Protein AF-H9FGT0-F1 (afdb_monomer)

Structure (mmCIF, N/CA/C/O backbone):
data_AF-H9FGT0-F1
#
_entry.id   AF-H9FGT0-F1
#
loop_
_atom_site.group_PDB
_atom_site.id
_atom_site.type_symbol
_atom_site.label_atom_id
_atom_site.label_alt_id
_atom_site.label_comp_id
_atom_site.label_asym_id
_atom_site.label_entity_id
_atom_site.label_seq_id
_atom_site.pdbx_PDB_ins_code
_atom_site.Cartn_x
_atom_site.Cartn_y
_atom_site.Cartn_z
_atom_site.occupancy
_atom_site.B_iso_or_equiv
_atom_site.auth_seq_id
_atom_site.auth_comp_id
_atom_site.auth_asym_id
_atom_site.auth_atom_id
_atom_site.pdbx_PDB_model_num
ATOM 1 N N . GLU A 1 1 ? 12.319 8.457 -38.940 1.00 56.47 1 GLU A N 1
ATOM 2 C CA . GLU A 1 1 ? 12.256 7.000 -38.686 1.00 56.47 1 GLU A CA 1
ATOM 3 C C . GLU A 1 1 ? 12.687 6.177 -39.910 1.00 56.47 1 GLU A C 1
ATOM 5 O O . GLU A 1 1 ? 13.781 5.631 -39.878 1.00 56.47 1 GLU A O 1
ATOM 10 N N . LEU A 1 2 ? 11.936 6.167 -41.023 1.00 71.88 2 LEU A N 1
ATOM 11 C CA . LEU A 1 2 ? 12.229 5.338 -42.215 1.00 71.88 2 LEU A CA 1
ATOM 12 C C . LEU A 1 2 ? 13.645 5.514 -42.809 1.00 71.88 2 LEU A C 1
ATOM 14 O O . LEU A 1 2 ? 14.280 4.533 -43.183 1.00 71.88 2 LEU A O 1
ATOM 18 N N . GLY A 1 3 ? 14.170 6.744 -42.839 1.00 70.31 3 GLY A N 1
ATOM 19 C CA . GLY A 1 3 ? 15.522 7.020 -43.348 1.00 70.31 3 GLY A CA 1
ATOM 20 C C . GLY A 1 3 ? 16.639 6.325 -42.560 1.00 70.31 3 GLY A C 1
ATOM 21 O O . GLY A 1 3 ? 17.595 5.845 -43.158 1.00 70.31 3 GLY A O 1
ATOM 22 N N . LYS A 1 4 ? 16.484 6.175 -41.235 1.00 75.75 4 LYS A N 1
ATOM 23 C CA . LYS A 1 4 ? 17.471 5.485 -40.385 1.00 75.75 4 LYS A CA 1
ATOM 24 C C . LYS A 1 4 ? 17.482 3.978 -40.644 1.00 75.75 4 LYS A C 1
ATOM 26 O O . LYS A 1 4 ? 18.543 3.364 -40.667 1.00 75.75 4 LYS A O 1
ATOM 31 N N . LEU A 1 5 ? 16.307 3.389 -40.875 1.00 78.75 5 LEU A N 1
ATOM 32 C CA . LEU A 1 5 ? 16.188 1.975 -41.233 1.00 78.75 5 LEU A CA 1
ATOM 33 C C . LEU A 1 5 ? 16.820 1.698 -42.605 1.00 78.75 5 LEU A C 1
ATOM 35 O O . LEU A 1 5 ? 17.552 0.726 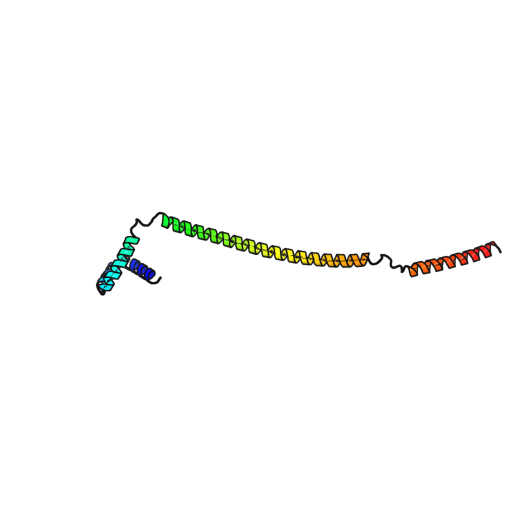-42.755 1.00 78.75 5 LEU A O 1
ATOM 39 N N . LEU A 1 6 ? 16.589 2.577 -43.585 1.00 78.56 6 LEU A N 1
ATOM 40 C CA . LEU A 1 6 ? 17.203 2.471 -44.912 1.00 78.56 6 LEU A CA 1
ATOM 41 C C . LEU A 1 6 ? 18.730 2.611 -44.857 1.00 78.56 6 LEU A C 1
ATOM 43 O O . LEU A 1 6 ? 19.423 1.836 -45.511 1.00 78.56 6 LEU A O 1
ATOM 47 N N . GLN A 1 7 ? 19.256 3.531 -44.042 1.00 78.75 7 GLN A N 1
ATOM 48 C CA . GLN A 1 7 ? 20.698 3.654 -43.802 1.00 78.75 7 GLN A CA 1
ATOM 49 C C . GLN A 1 7 ? 21.285 2.389 -43.163 1.00 78.75 7 GLN A C 1
ATOM 51 O O . GLN A 1 7 ? 22.336 1.929 -43.595 1.00 78.75 7 GLN A O 1
ATOM 56 N N . LEU A 1 8 ? 20.599 1.774 -42.195 1.00 80.94 8 LEU A N 1
ATOM 57 C CA . LEU A 1 8 ? 21.064 0.528 -41.578 1.00 80.94 8 LEU A CA 1
ATOM 58 C C . LEU A 1 8 ? 21.096 -0.630 -42.586 1.00 80.94 8 LEU A C 1
ATOM 60 O O . LEU A 1 8 ? 22.089 -1.347 -42.678 1.00 80.94 8 LEU A O 1
ATOM 64 N N . VAL A 1 9 ? 20.035 -0.786 -43.382 1.00 84.19 9 VAL A N 1
ATOM 65 C CA . VAL A 1 9 ? 19.966 -1.813 -44.434 1.00 84.19 9 VAL A CA 1
ATOM 66 C C . VAL A 1 9 ? 21.059 -1.596 -45.484 1.00 84.19 9 VAL A C 1
ATOM 68 O O . VAL A 1 9 ? 21.709 -2.559 -45.896 1.00 84.19 9 VAL A O 1
ATOM 71 N N . LEU A 1 10 ? 21.310 -0.343 -45.875 1.00 85.19 10 LEU A N 1
ATOM 72 C CA . LEU A 1 10 ? 22.409 0.024 -46.767 1.00 85.19 10 LEU A CA 1
ATOM 73 C C . LEU A 1 10 ? 23.770 -0.322 -46.144 1.00 85.19 10 LEU A C 1
ATOM 75 O O . LEU A 1 10 ? 24.584 -0.960 -46.806 1.00 85.19 10 LEU A O 1
ATOM 79 N N . GLY A 1 11 ? 23.982 0.009 -44.866 1.00 84.38 11 GLY A N 1
ATOM 80 C CA . GLY A 1 11 ? 25.178 -0.333 -44.090 1.00 84.38 11 GLY A CA 1
ATOM 81 C C . GLY A 1 11 ? 25.445 -1.842 -44.027 1.00 84.38 11 GLY A C 1
ATOM 82 O O . GLY A 1 11 ? 26.575 -2.292 -44.230 1.00 84.38 11 GLY A O 1
ATOM 83 N N . CYS A 1 12 ? 24.400 -2.651 -43.843 1.00 84.50 12 CYS A N 1
ATOM 84 C CA . CYS A 1 12 ? 24.501 -4.108 -43.899 1.00 84.50 12 CYS A CA 1
ATOM 85 C C . CYS A 1 12 ? 24.833 -4.614 -45.314 1.00 84.50 12 CYS A C 1
ATOM 87 O O . CYS A 1 12 ? 25.663 -5.511 -45.464 1.00 84.50 12 CYS A O 1
ATOM 89 N N . ALA A 1 13 ? 24.227 -4.036 -46.357 1.00 84.56 13 ALA A N 1
ATOM 90 C CA . ALA A 1 13 ? 24.444 -4.439 -47.749 1.00 84.56 13 ALA A CA 1
ATOM 91 C C . ALA A 1 13 ? 25.866 -4.135 -48.257 1.00 84.56 13 ALA A C 1
ATOM 93 O O . ALA A 1 13 ? 26.399 -4.881 -49.079 1.00 84.56 13 ALA A O 1
ATOM 94 N N . ILE A 1 14 ? 26.503 -3.071 -47.757 1.00 83.94 14 ILE A N 1
ATOM 95 C CA . ILE A 1 14 ? 27.8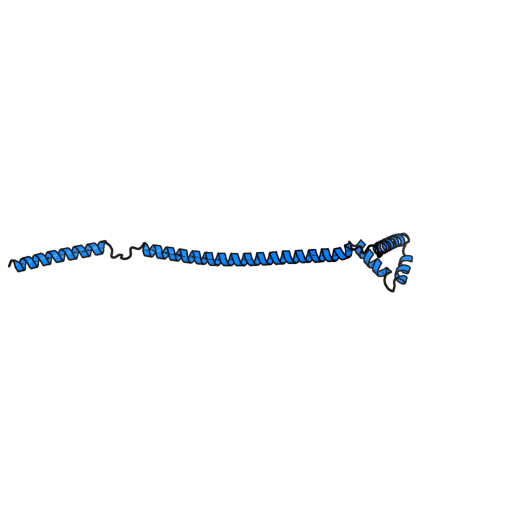94 -2.720 -48.096 1.00 83.94 14 ILE A CA 1
ATOM 96 C C . ILE A 1 14 ? 28.938 -3.440 -47.226 1.00 83.94 14 ILE A C 1
ATOM 98 O O . ILE A 1 14 ? 30.112 -3.481 -47.592 1.00 83.94 14 ILE A O 1
ATOM 102 N N . SER A 1 15 ? 28.530 -4.006 -46.085 1.00 81.19 15 SER A N 1
ATOM 103 C CA . SER A 1 15 ? 29.428 -4.680 -45.130 1.00 81.19 15 SER A CA 1
ATOM 104 C C . SER A 1 15 ? 29.391 -6.209 -45.227 1.00 81.19 15 SER A C 1
ATOM 106 O O . SER A 1 15 ? 30.185 -6.885 -44.579 1.00 81.19 15 SER A O 1
ATOM 108 N N . CYS A 1 16 ? 28.493 -6.774 -46.037 1.00 81.94 16 CYS A N 1
ATOM 109 C CA . CYS A 1 16 ? 28.349 -8.219 -46.203 1.00 81.94 16 CYS A CA 1
ATOM 110 C C . CYS A 1 16 ? 29.374 -8.822 -47.187 1.00 81.94 16 CYS A C 1
ATOM 112 O O . CYS A 1 16 ? 30.060 -8.119 -47.931 1.00 81.94 16 CYS A O 1
ATOM 114 N N . GLU A 1 17 ? 29.456 -10.155 -47.245 1.00 85.81 17 GLU A N 1
ATOM 115 C CA . GLU A 1 17 ? 30.373 -10.884 -48.144 1.00 85.81 17 GLU A CA 1
ATOM 116 C C . GLU A 1 17 ? 30.149 -10.557 -49.632 1.00 85.81 17 GLU A C 1
ATOM 118 O O . GLU A 1 17 ? 31.088 -10.562 -50.427 1.00 85.81 17 GLU A O 1
ATOM 123 N N . LYS A 1 18 ? 28.914 -10.193 -50.004 1.00 86.06 18 LYS A N 1
ATOM 124 C CA . LYS A 1 18 ? 28.523 -9.799 -51.367 1.00 86.06 18 LYS A CA 1
ATOM 125 C C . LYS A 1 18 ? 28.626 -8.294 -51.629 1.00 86.06 18 LYS A C 1
ATOM 127 O O . LYS A 1 18 ? 28.089 -7.810 -52.624 1.00 86.06 18 LYS A O 1
ATOM 132 N N . LYS A 1 19 ? 29.327 -7.533 -50.781 1.00 85.50 19 LYS A N 1
ATOM 133 C CA . LYS A 1 19 ? 29.443 -6.069 -50.905 1.00 85.50 19 LYS A CA 1
ATOM 134 C C . LYS A 1 19 ? 29.843 -5.581 -52.297 1.00 85.50 19 LYS A C 1
ATOM 136 O O . LYS A 1 19 ? 29.318 -4.577 -52.756 1.00 85.50 19 LYS A O 1
ATOM 141 N N . GLN A 1 20 ? 30.718 -6.307 -52.998 1.00 84.81 20 GLN A N 1
ATOM 142 C CA . GLN A 1 20 ? 31.159 -5.941 -54.350 1.00 84.81 20 GLN A CA 1
ATOM 143 C C . GLN A 1 20 ? 30.006 -5.969 -55.365 1.00 84.81 20 GLN A C 1
ATOM 145 O O . GLN A 1 20 ? 29.879 -5.063 -56.180 1.00 84.81 20 GLN A O 1
ATOM 150 N N . GLU A 1 21 ? 29.114 -6.956 -55.266 1.00 89.56 21 GLU A N 1
ATOM 151 C CA . GLU A 1 21 ? 27.931 -7.082 -56.123 1.00 89.56 21 GLU A CA 1
ATOM 152 C C . GLU A 1 21 ? 26.923 -5.954 -55.845 1.00 89.56 21 GLU A C 1
ATOM 154 O O . GLU A 1 21 ? 26.326 -5.394 -56.765 1.00 89.56 21 GLU A O 1
ATOM 159 N N . HIS A 1 22 ? 26.755 -5.580 -54.573 1.00 86.56 22 HIS A N 1
ATOM 160 C CA . HIS A 1 22 ? 25.891 -4.470 -54.171 1.00 86.56 22 HIS A CA 1
ATOM 161 C C . HIS A 1 22 ? 26.455 -3.105 -54.595 1.00 86.56 22 HIS A C 1
ATOM 163 O O . HIS A 1 22 ? 25.711 -2.298 -55.148 1.00 86.56 22 HIS A O 1
ATOM 169 N N . ILE A 1 23 ? 27.760 -2.867 -54.426 1.00 85.75 23 ILE A N 1
ATOM 170 C CA . ILE A 1 23 ? 28.439 -1.644 -54.887 1.00 85.75 23 ILE A CA 1
ATOM 171 C C . ILE A 1 23 ? 28.354 -1.526 -56.411 1.00 85.75 23 ILE A C 1
ATOM 173 O O . ILE A 1 23 ? 28.010 -0.467 -56.931 1.00 85.75 23 ILE A O 1
ATOM 177 N N . GLN A 1 24 ? 28.584 -2.620 -57.139 1.00 86.88 24 GLN A N 1
ATOM 178 C CA . GLN A 1 24 ? 28.491 -2.614 -58.596 1.00 86.88 24 GLN A CA 1
ATOM 179 C C . GLN A 1 24 ? 27.067 -2.309 -59.076 1.00 86.88 24 GLN A C 1
ATOM 181 O O . GLN A 1 24 ? 26.898 -1.544 -60.020 1.00 86.88 24 GLN A O 1
ATOM 186 N N . ARG A 1 25 ? 26.034 -2.832 -58.400 1.00 86.31 25 ARG A N 1
ATOM 187 C CA . ARG A 1 25 ? 24.638 -2.451 -58.670 1.00 86.31 25 ARG A CA 1
ATOM 188 C C . ARG A 1 25 ? 24.385 -0.967 -58.413 1.00 86.31 25 ARG A C 1
ATOM 190 O O . ARG A 1 25 ? 23.724 -0.332 -59.228 1.00 86.31 25 ARG A O 1
ATOM 197 N N . ILE A 1 26 ? 24.930 -0.401 -57.337 1.00 87.25 26 ILE A N 1
ATOM 198 C CA . ILE A 1 26 ? 24.812 1.036 -57.043 1.00 87.25 26 ILE A CA 1
ATOM 199 C C . ILE A 1 26 ? 25.416 1.869 -58.183 1.00 87.25 26 ILE A C 1
ATOM 201 O O . ILE A 1 26 ? 24.787 2.823 -58.625 1.00 87.25 26 ILE A O 1
ATOM 205 N N . MET A 1 27 ? 26.556 1.455 -58.746 1.00 86.00 27 MET A N 1
ATOM 206 C CA . MET A 1 27 ? 27.190 2.132 -59.890 1.00 86.00 27 MET A CA 1
ATOM 207 C C . MET A 1 27 ? 26.385 2.074 -61.202 1.00 86.00 27 MET A C 1
ATOM 209 O O . MET A 1 27 ? 26.716 2.782 -62.150 1.00 86.00 27 MET A O 1
ATOM 213 N N . THR A 1 28 ? 25.343 1.239 -61.282 1.00 90.00 28 THR A N 1
ATOM 214 C CA . THR A 1 28 ? 24.426 1.196 -62.439 1.00 90.00 28 THR A CA 1
ATOM 215 C C . THR A 1 28 ? 23.215 2.120 -62.296 1.00 90.00 28 THR A C 1
ATOM 217 O O . THR A 1 28 ? 22.445 2.260 -63.244 1.00 90.00 28 THR A O 1
ATOM 220 N N . LEU A 1 29 ? 23.029 2.739 -61.123 1.00 89.75 29 LEU A N 1
ATOM 221 C CA . LEU A 1 29 ? 21.942 3.683 -60.862 1.00 89.75 29 LEU A CA 1
ATOM 222 C C . LEU A 1 29 ? 22.241 5.062 -61.462 1.00 89.75 29 LEU A C 1
ATOM 224 O O . LEU A 1 29 ? 23.349 5.335 -61.914 1.00 89.75 29 LEU A O 1
ATOM 228 N N . GLU A 1 30 ? 21.252 5.951 -61.439 1.00 92.94 30 GLU A N 1
ATOM 229 C CA . GLU A 1 30 ? 21.425 7.347 -61.841 1.00 92.94 30 GLU A CA 1
ATOM 230 C C . GLU A 1 30 ? 22.449 8.072 -60.949 1.00 92.94 30 GLU A C 1
ATOM 232 O O . GLU A 1 30 ? 22.514 7.835 -59.742 1.00 92.94 30 GLU A O 1
ATOM 237 N N . GLU A 1 31 ? 23.229 8.983 -61.532 1.00 88.06 31 GLU A N 1
ATOM 238 C CA . GLU A 1 31 ? 24.300 9.723 -60.848 1.00 88.06 31 GLU A CA 1
ATOM 239 C C . GLU A 1 31 ? 23.808 10.479 -59.601 1.00 88.06 31 GLU A C 1
ATOM 241 O O . GLU A 1 31 ? 24.496 10.511 -58.578 1.00 88.06 31 GLU A O 1
ATOM 246 N N . SER A 1 32 ? 22.588 11.020 -59.651 1.00 88.25 32 SER A N 1
ATOM 247 C CA . SER A 1 32 ? 21.924 11.686 -58.525 1.00 88.25 32 SER A CA 1
ATOM 248 C C . SER A 1 32 ? 21.716 10.740 -57.333 1.00 88.25 32 SER A C 1
ATOM 250 O O . SER A 1 32 ? 21.979 11.100 -56.187 1.00 88.25 32 SER A O 1
ATOM 252 N N . VAL A 1 33 ? 21.316 9.495 -57.599 1.00 87.12 33 VAL A N 1
ATOM 253 C CA . VAL A 1 33 ? 21.107 8.453 -56.584 1.00 87.12 33 VAL A CA 1
ATOM 254 C C . VAL A 1 33 ? 22.439 7.933 -56.053 1.00 87.12 33 VAL A C 1
ATOM 256 O O . VAL A 1 33 ? 22.572 7.700 -54.852 1.00 87.12 33 VAL A O 1
ATOM 259 N N . GLN A 1 34 ? 23.443 7.790 -56.921 1.00 86.06 34 GLN A N 1
ATOM 260 C CA . GLN A 1 34 ? 24.788 7.387 -56.512 1.00 86.06 34 GLN A CA 1
ATOM 261 C C . GLN A 1 34 ? 25.394 8.368 -55.506 1.00 86.06 34 GLN A C 1
ATOM 263 O O . GLN A 1 34 ? 25.956 7.923 -54.508 1.00 86.06 34 GLN A O 1
ATOM 268 N N . HIS A 1 35 ? 25.230 9.678 -55.720 1.00 85.94 35 HIS A N 1
ATOM 269 C CA . HIS A 1 35 ? 25.718 10.703 -54.793 1.00 85.94 35 HIS A CA 1
ATOM 270 C C . HIS A 1 35 ? 25.041 10.612 -53.423 1.00 85.94 35 HIS A C 1
ATOM 272 O O . HIS A 1 35 ? 25.736 10.568 -52.412 1.00 85.94 35 HIS A O 1
ATOM 278 N N . VAL A 1 36 ? 23.711 10.481 -53.378 1.00 87.00 36 VAL A N 1
ATOM 279 C CA . VAL A 1 36 ? 22.968 10.339 -52.111 1.00 87.00 36 VAL A CA 1
ATOM 280 C C . VAL A 1 36 ? 23.384 9.072 -51.356 1.00 87.00 36 VAL A C 1
ATOM 282 O O . VAL A 1 36 ? 23.558 9.089 -50.138 1.00 87.00 36 VAL A O 1
ATOM 285 N N . VAL A 1 37 ? 23.577 7.958 -52.067 1.00 86.94 37 VAL A N 1
ATOM 286 C CA . VAL A 1 37 ? 24.051 6.701 -51.470 1.00 86.94 37 VAL A CA 1
ATOM 287 C C . VAL A 1 37 ? 25.494 6.836 -50.986 1.00 86.94 37 VAL A C 1
ATOM 289 O O . VAL A 1 37 ? 25.812 6.369 -49.897 1.00 86.94 37 VAL A O 1
ATOM 292 N N . MET A 1 38 ? 26.364 7.498 -51.747 1.00 86.19 38 MET A N 1
ATOM 293 C CA . MET A 1 38 ? 27.752 7.749 -51.365 1.00 86.19 38 MET A CA 1
ATOM 294 C C . MET A 1 38 ? 27.848 8.629 -50.114 1.00 86.19 38 MET A C 1
ATOM 296 O O . MET A 1 38 ? 28.614 8.297 -49.214 1.00 86.19 38 MET A O 1
ATOM 300 N N . GLU A 1 39 ? 27.047 9.693 -50.021 1.00 84.50 39 GLU A N 1
ATOM 301 C CA . GLU A 1 39 ? 26.945 10.536 -48.825 1.00 84.50 39 GLU A CA 1
ATOM 302 C C . GLU A 1 39 ? 26.452 9.731 -47.619 1.00 84.50 39 GLU A C 1
ATOM 304 O O . GLU A 1 39 ? 27.062 9.796 -46.557 1.00 84.50 39 GLU A O 1
ATOM 309 N N . ALA A 1 40 ? 25.424 8.893 -47.787 1.00 83.25 40 ALA A N 1
ATOM 310 C CA . ALA A 1 40 ? 24.933 8.027 -46.716 1.00 83.25 40 ALA A CA 1
ATOM 311 C C . ALA A 1 40 ? 25.976 6.983 -46.273 1.00 83.25 40 ALA A C 1
ATOM 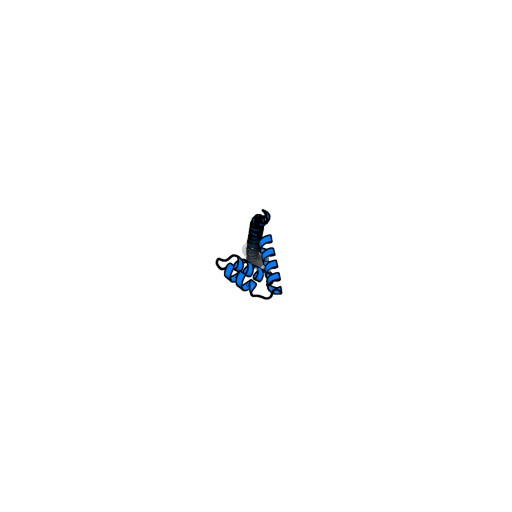313 O O . ALA A 1 40 ? 26.103 6.708 -45.083 1.00 83.25 40 ALA A O 1
ATOM 314 N N . ILE A 1 41 ? 26.753 6.414 -47.202 1.00 83.62 41 ILE A N 1
ATOM 315 C CA . ILE A 1 41 ? 27.853 5.487 -46.890 1.00 83.62 41 ILE A CA 1
ATOM 316 C C . ILE A 1 41 ? 28.984 6.217 -46.160 1.00 83.62 41 ILE A C 1
ATOM 318 O O . ILE A 1 41 ? 29.529 5.682 -45.197 1.00 83.62 41 ILE A O 1
ATOM 322 N N . GLN A 1 42 ? 29.344 7.427 -46.591 1.00 81.50 42 GLN A N 1
ATOM 323 C CA . GLN A 1 42 ? 30.356 8.242 -45.919 1.00 81.50 42 GLN A CA 1
ATOM 324 C C . GLN A 1 42 ? 29.893 8.670 -44.525 1.00 81.50 42 GLN A C 1
ATOM 326 O O . GLN A 1 42 ? 30.679 8.605 -43.584 1.00 81.50 42 GLN A O 1
ATOM 331 N N . GLU A 1 43 ? 28.625 9.043 -44.359 1.00 81.31 43 GLU A N 1
ATOM 332 C CA . GLU A 1 43 ? 28.029 9.348 -43.057 1.00 81.31 43 GLU A CA 1
ATOM 333 C C . GLU A 1 43 ? 28.073 8.120 -42.137 1.00 81.31 43 GLU A C 1
ATOM 335 O O . GLU A 1 43 ? 28.472 8.238 -40.982 1.00 81.31 43 GLU A O 1
ATOM 340 N N . LEU A 1 44 ? 27.759 6.925 -42.652 1.00 75.81 44 LEU A N 1
ATOM 341 C CA . LEU A 1 44 ? 27.883 5.671 -41.901 1.00 75.81 44 LEU A CA 1
ATOM 342 C C . LEU A 1 44 ? 29.337 5.392 -41.504 1.00 75.81 44 LEU A C 1
ATOM 344 O O . LEU A 1 44 ? 29.610 5.192 -40.332 1.00 75.81 44 LEU A O 1
ATOM 348 N N . MET A 1 45 ? 30.287 5.463 -42.438 1.00 71.62 45 MET A N 1
ATOM 349 C CA . MET A 1 45 ? 31.705 5.157 -42.186 1.00 71.62 45 MET A CA 1
ATOM 350 C C . MET A 1 45 ? 32.401 6.186 -41.286 1.00 71.62 45 MET A C 1
ATOM 352 O O . MET A 1 45 ? 33.306 5.837 -40.535 1.00 71.62 45 MET A O 1
ATOM 356 N N . THR A 1 46 ? 31.997 7.456 -41.347 1.00 66.81 46 THR A N 1
ATOM 357 C CA . THR A 1 46 ? 32.520 8.503 -40.452 1.00 66.81 46 THR A CA 1
ATOM 358 C C . THR A 1 46 ? 31.941 8.366 -39.048 1.00 66.81 46 THR A C 1
ATOM 360 O O . THR A 1 46 ? 32.673 8.542 -38.073 1.00 66.81 46 THR A O 1
ATOM 363 N N . LYS A 1 47 ? 30.673 7.959 -38.933 1.00 58.75 47 LYS A N 1
ATOM 364 C CA . LYS A 1 47 ? 30.010 7.627 -37.665 1.00 58.75 47 LYS A CA 1
ATOM 365 C C . LYS A 1 47 ? 30.497 6.297 -37.066 1.00 58.75 47 LYS A C 1
ATOM 367 O O . LYS A 1 47 ? 30.572 6.190 -35.847 1.00 58.75 47 LYS A O 1
ATOM 372 N N . ASP A 1 48 ? 30.922 5.361 -37.916 1.00 49.22 48 ASP A N 1
ATOM 373 C CA . ASP A 1 48 ? 31.570 4.080 -37.593 1.00 49.22 48 ASP A CA 1
ATOM 374 C C . ASP A 1 48 ? 33.111 4.173 -37.571 1.00 49.22 48 ASP A C 1
ATOM 376 O O . ASP A 1 48 ? 33.806 3.153 -37.536 1.00 49.22 48 ASP A O 1
ATOM 380 N N . THR A 1 49 ? 33.692 5.382 -37.549 1.00 39.78 49 THR A N 1
ATOM 381 C CA . THR A 1 49 ? 35.106 5.512 -37.177 1.00 39.78 49 THR A CA 1
ATOM 382 C C . THR A 1 49 ? 35.237 4.952 -35.756 1.00 39.78 49 THR A C 1
ATOM 384 O O . THR A 1 49 ? 34.507 5.410 -34.867 1.00 39.78 49 THR A O 1
ATOM 387 N N . PRO A 1 50 ? 36.177 4.032 -35.465 1.00 45.00 50 PRO A N 1
ATOM 388 C CA . PRO A 1 50 ? 36.404 3.489 -34.122 1.00 45.00 50 PRO A CA 1
ATOM 389 C C . PRO A 1 50 ? 37.067 4.526 -33.187 1.00 45.00 50 PRO A C 1
ATOM 391 O O . PRO A 1 50 ? 37.934 4.204 -32.384 1.00 45.00 50 PRO A O 1
ATOM 394 N N . GLY A 1 51 ? 36.674 5.795 -33.318 1.00 40.69 51 GLY A N 1
ATOM 395 C CA . GLY A 1 51 ? 36.918 6.903 -32.404 1.00 40.69 51 GLY A CA 1
ATOM 396 C C . GLY A 1 51 ? 35.630 7.473 -31.794 1.00 40.69 51 G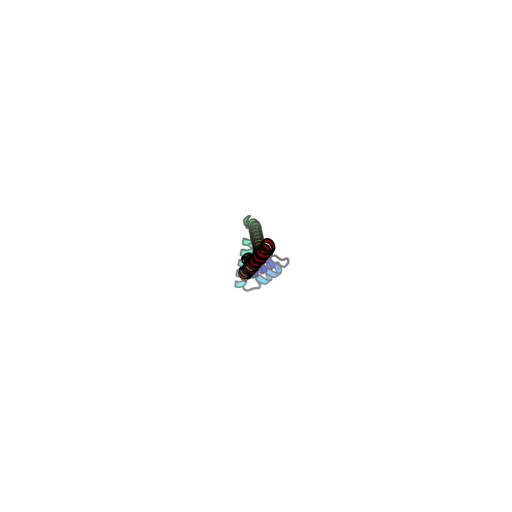LY A C 1
ATOM 397 O O . GLY A 1 51 ? 35.725 8.413 -31.015 1.00 40.69 51 GLY A O 1
ATOM 398 N N . SER A 1 52 ? 34.448 6.917 -32.105 1.00 37.66 52 SER A N 1
ATOM 399 C CA . SER A 1 52 ? 33.177 7.283 -31.451 1.00 37.66 52 SER A CA 1
ATOM 400 C C . SER A 1 52 ? 32.496 6.126 -30.705 1.00 37.66 52 SER A C 1
ATOM 402 O O . SER A 1 52 ? 31.357 6.267 -30.259 1.00 37.66 52 SER A O 1
ATOM 404 N N . LEU A 1 53 ? 33.214 5.028 -30.436 1.00 43.12 53 LEU A N 1
ATOM 405 C CA . LEU A 1 53 ? 33.006 4.308 -29.172 1.00 43.12 53 LEU A CA 1
ATOM 406 C C . LEU A 1 53 ? 33.612 5.163 -28.066 1.00 43.12 53 LEU A C 1
ATOM 408 O O . LEU A 1 53 ? 34.628 4.832 -27.458 1.00 43.12 53 LEU A O 1
ATOM 412 N N . SER A 1 54 ? 33.018 6.329 -27.863 1.00 42.53 54 SER A N 1
ATOM 413 C CA . SER A 1 54 ? 33.321 7.099 -26.693 1.00 42.53 54 SER A CA 1
ATOM 414 C C . SER A 1 54 ? 32.903 6.274 -25.466 1.00 42.53 54 SER A C 1
ATOM 416 O O . SER A 1 54 ? 31.944 5.488 -25.540 1.00 42.53 54 SER A O 1
ATOM 418 N N . PRO A 1 55 ? 33.602 6.414 -24.328 1.00 49.19 55 PRO A N 1
ATOM 419 C CA . PRO A 1 55 ? 33.203 5.793 -23.065 1.00 49.19 55 PRO A CA 1
ATOM 420 C C . PRO A 1 55 ? 31.727 6.050 -22.717 1.00 49.19 55 PRO A C 1
ATOM 422 O O . PRO A 1 55 ? 31.121 5.275 -21.980 1.00 49.19 55 PRO A O 1
ATOM 425 N N . GLU A 1 56 ? 31.120 7.091 -23.294 1.00 49.06 56 GLU A N 1
ATOM 426 C CA . GLU A 1 56 ? 29.700 7.393 -23.154 1.00 49.06 56 GLU A CA 1
ATOM 427 C C . GLU A 1 56 ? 28.759 6.335 -23.747 1.00 49.06 56 GLU A C 1
ATOM 429 O O . GLU A 1 56 ? 27.668 6.185 -23.218 1.00 49.06 56 GLU A O 1
ATOM 434 N N . THR A 1 57 ? 29.126 5.562 -24.778 1.00 49.12 57 THR A N 1
ATOM 435 C CA . THR A 1 57 ? 28.215 4.528 -25.329 1.00 49.12 57 THR A CA 1
ATOM 436 C C . THR A 1 57 ? 28.175 3.276 -24.444 1.00 49.12 57 THR A C 1
ATOM 438 O O . THR A 1 57 ? 27.107 2.703 -24.227 1.00 49.12 57 THR A O 1
ATOM 441 N N . TYR A 1 58 ? 29.313 2.898 -23.849 1.00 49.34 58 TYR A N 1
ATOM 442 C CA . TYR A 1 58 ? 29.367 1.850 -22.820 1.00 49.34 58 TYR A CA 1
ATOM 443 C C . TYR A 1 58 ? 28.709 2.332 -21.513 1.00 49.34 58 TYR A C 1
ATOM 445 O O . TYR A 1 58 ? 27.973 1.587 -20.869 1.00 49.34 58 TYR A O 1
ATOM 453 N N . GLY A 1 59 ? 28.875 3.617 -21.180 1.00 52.28 59 GLY A N 1
ATOM 454 C CA . GLY A 1 59 ? 28.139 4.285 -20.105 1.00 52.28 59 GLY A CA 1
ATOM 455 C C . GLY A 1 59 ? 26.641 4.457 -20.387 1.00 52.28 59 GLY A C 1
ATOM 456 O O . GLY A 1 59 ? 25.859 4.534 -19.447 1.00 52.28 59 GLY A O 1
ATOM 457 N N . ASN A 1 60 ? 26.214 4.480 -21.652 1.00 56.47 60 ASN A N 1
ATOM 458 C CA . ASN A 1 60 ? 24.809 4.596 -22.043 1.00 56.47 60 ASN A CA 1
ATOM 459 C C . ASN A 1 60 ? 24.052 3.278 -21.850 1.00 56.47 60 ASN A C 1
ATOM 461 O O . ASN A 1 60 ? 22.898 3.294 -21.444 1.00 56.47 60 ASN A O 1
ATOM 465 N N . PHE A 1 61 ? 24.698 2.132 -22.085 1.00 61.31 61 PHE A N 1
ATOM 466 C CA . PHE A 1 61 ? 24.096 0.840 -21.747 1.00 61.31 61 PHE A CA 1
ATOM 467 C C . PHE A 1 61 ? 23.986 0.659 -20.225 1.00 61.31 61 PHE A C 1
ATOM 469 O O . PHE A 1 61 ? 22.947 0.214 -19.749 1.00 61.31 61 PHE A O 1
ATOM 476 N N . ASP A 1 62 ? 25.007 1.077 -19.462 1.00 75.19 62 ASP A N 1
ATOM 477 C CA . ASP A 1 62 ? 24.973 1.072 -17.989 1.00 75.19 62 ASP A CA 1
ATOM 478 C C . ASP A 1 62 ? 23.952 2.074 -17.421 1.00 75.19 62 ASP A C 1
ATOM 480 O O . ASP A 1 62 ? 23.269 1.802 -16.439 1.00 75.19 62 ASP A O 1
ATOM 484 N N . SER A 1 63 ? 23.786 3.241 -18.045 1.00 73.62 63 SER A N 1
ATOM 485 C CA . SER A 1 63 ? 22.794 4.225 -17.605 1.00 73.62 63 SER A CA 1
ATOM 486 C C . SER A 1 63 ? 21.368 3.810 -17.967 1.00 73.62 63 SER A C 1
ATOM 488 O O . SER A 1 63 ? 20.453 4.014 -17.168 1.00 73.62 63 SER A O 1
ATOM 490 N N . GLN A 1 64 ? 21.164 3.176 -19.126 1.00 79.44 64 GLN A N 1
ATOM 491 C CA . GLN A 1 64 ? 19.880 2.589 -19.507 1.00 79.44 64 GLN A CA 1
ATOM 492 C C . GLN A 1 64 ? 19.520 1.390 -18.629 1.00 79.44 64 GLN A C 1
ATOM 494 O O . GLN A 1 64 ? 18.374 1.302 -18.190 1.00 79.44 64 GLN A O 1
ATOM 499 N N . SER A 1 65 ? 20.474 0.505 -18.324 1.00 80.44 65 SER A N 1
ATOM 500 C CA . SER A 1 65 ? 20.243 -0.632 -17.428 1.00 80.44 65 SER A CA 1
ATOM 501 C C . SER A 1 65 ? 19.946 -0.170 -16.001 1.00 80.44 65 SER A C 1
ATOM 503 O O . SER A 1 65 ? 18.966 -0.628 -15.418 1.00 80.44 65 SER A O 1
ATOM 505 N N . ARG A 1 66 ? 20.693 0.808 -15.468 1.00 83.38 66 ARG A N 1
ATOM 506 C CA . ARG A 1 66 ? 20.390 1.440 -14.172 1.00 83.38 66 ARG A CA 1
ATOM 507 C C . ARG A 1 66 ? 19.011 2.076 -14.162 1.00 83.38 66 ARG A C 1
ATOM 509 O O . ARG A 1 66 ? 18.263 1.872 -13.219 1.00 83.38 66 ARG A O 1
ATOM 516 N N . ARG A 1 67 ? 18.649 2.823 -15.209 1.00 81.88 67 ARG A N 1
ATOM 517 C CA . ARG A 1 67 ? 17.321 3.438 -15.310 1.00 81.88 67 ARG A CA 1
ATOM 518 C C . ARG A 1 67 ? 16.214 2.386 -15.300 1.00 81.88 67 ARG A C 1
ATOM 520 O O . ARG A 1 67 ? 15.197 2.605 -14.661 1.00 81.88 67 ARG A O 1
ATOM 527 N N . TYR A 1 68 ? 16.410 1.263 -15.986 1.00 84.19 68 TYR A N 1
ATOM 528 C CA . TYR A 1 68 ? 15.441 0.171 -15.990 1.00 84.19 68 TYR A CA 1
ATOM 529 C C . TYR A 1 68 ? 15.352 -0.528 -14.628 1.00 84.19 68 TYR A C 1
ATOM 531 O O . TYR A 1 68 ? 14.256 -0.844 -14.188 1.00 84.19 68 TYR A O 1
ATOM 539 N N . TYR A 1 69 ? 16.485 -0.707 -13.942 1.00 86.88 69 TYR A N 1
ATOM 540 C CA . TYR A 1 69 ? 16.530 -1.240 -12.580 1.00 86.88 69 TYR A CA 1
ATOM 541 C C . TYR A 1 69 ? 15.751 -0.352 -11.600 1.00 86.88 69 TYR A C 1
ATOM 543 O O . TYR A 1 69 ? 14.862 -0.851 -10.924 1.00 86.88 69 TYR A O 1
ATOM 551 N N . PHE A 1 70 ? 16.002 0.962 -11.595 1.00 83.25 70 PHE A N 1
ATOM 552 C CA . PHE A 1 70 ? 15.262 1.898 -10.740 1.00 83.25 70 PHE A CA 1
ATOM 553 C C . PHE A 1 70 ? 13.764 1.921 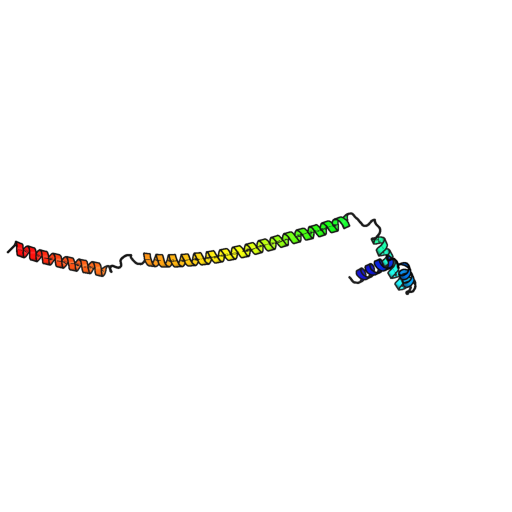-11.059 1.00 83.25 70 PHE A C 1
ATOM 555 O O . PHE A 1 70 ? 12.954 1.907 -10.147 1.00 83.25 70 PHE A O 1
ATOM 562 N N . LEU A 1 71 ? 13.382 1.901 -12.341 1.00 85.69 71 LEU A N 1
ATOM 563 C CA . LEU A 1 71 ? 11.966 1.832 -12.725 1.00 85.69 71 LEU A CA 1
ATOM 564 C C . LEU A 1 71 ? 11.305 0.508 -12.308 1.00 85.69 71 LEU A C 1
ATOM 566 O O . LEU A 1 71 ? 10.110 0.494 -12.036 1.00 85.69 71 LEU A O 1
ATOM 570 N N . SER A 1 72 ? 12.059 -0.595 -12.285 1.00 85.06 72 SER A N 1
ATOM 571 C CA . SER A 1 72 ? 11.579 -1.892 -11.794 1.00 85.06 72 SER A CA 1
ATOM 572 C C . SER A 1 72 ? 11.382 -1.868 -10.281 1.00 85.06 72 SER A C 1
ATOM 574 O O . SER A 1 72 ? 10.356 -2.333 -9.805 1.00 85.06 72 SER A O 1
ATOM 576 N N . GLU A 1 73 ? 12.331 -1.292 -9.543 1.00 84.94 73 GLU A N 1
ATOM 577 C CA . GLU A 1 73 ? 12.263 -1.139 -8.086 1.00 84.94 73 GLU A CA 1
ATOM 578 C C . GLU A 1 73 ? 11.102 -0.212 -7.685 1.00 84.94 73 GLU A C 1
ATOM 580 O O . GLU A 1 73 ? 10.284 -0.583 -6.854 1.00 84.94 73 GLU A O 1
ATOM 585 N N . GLU A 1 74 ? 10.933 0.933 -8.360 1.00 82.38 74 GLU A N 1
ATOM 586 C CA . GLU A 1 74 ? 9.788 1.836 -8.153 1.00 82.38 74 GLU A CA 1
ATO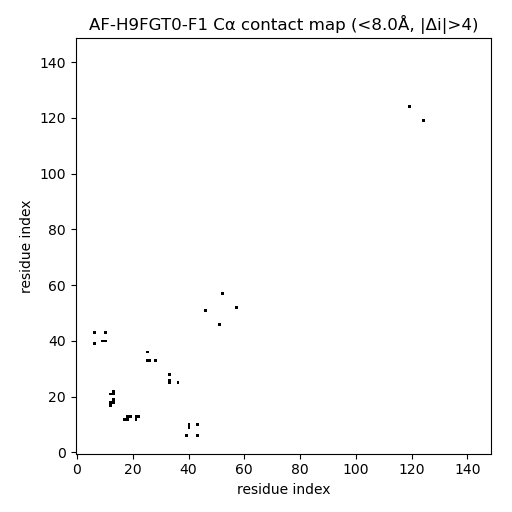M 587 C C . GLU A 1 74 ? 8.438 1.161 -8.464 1.00 82.38 74 GLU A C 1
ATOM 589 O O . GLU A 1 74 ? 7.436 1.432 -7.798 1.00 82.38 74 GLU A O 1
ATOM 594 N N . ALA A 1 75 ? 8.387 0.289 -9.479 1.00 82.94 75 ALA A N 1
ATOM 595 C CA . ALA A 1 75 ? 7.183 -0.474 -9.804 1.00 82.94 75 ALA A CA 1
ATOM 596 C C . ALA A 1 75 ? 6.866 -1.528 -8.729 1.00 82.94 75 ALA A C 1
ATOM 598 O O . ALA A 1 75 ? 5.716 -1.631 -8.308 1.00 82.94 75 ALA A O 1
ATOM 599 N N . GLU A 1 76 ? 7.876 -2.258 -8.250 1.00 88.25 76 GLU A N 1
ATOM 600 C CA . GLU A 1 76 ? 7.734 -3.235 -7.164 1.00 88.25 76 GLU A CA 1
ATOM 601 C C . GLU A 1 76 ? 7.315 -2.563 -5.846 1.00 88.25 76 GLU A C 1
ATOM 603 O O . GLU A 1 76 ? 6.373 -3.021 -5.202 1.00 88.25 76 GLU A O 1
ATOM 608 N N . GLU A 1 77 ? 7.922 -1.429 -5.480 1.00 89.12 77 GLU A N 1
ATOM 609 C CA . GLU A 1 77 ? 7.513 -0.634 -4.313 1.00 89.12 77 GLU A CA 1
ATOM 610 C C . GLU A 1 77 ? 6.052 -0.165 -4.423 1.00 89.12 77 GLU A C 1
ATOM 612 O O . GLU A 1 77 ? 5.305 -0.176 -3.438 1.00 89.12 77 GLU A O 1
ATOM 617 N N . GLY A 1 78 ? 5.622 0.238 -5.623 1.00 91.00 78 GLY A N 1
ATOM 618 C CA . GLY A 1 78 ? 4.234 0.602 -5.904 1.00 91.00 78 GLY A CA 1
ATOM 619 C C . GLY A 1 78 ? 3.264 -0.559 -5.674 1.00 91.00 78 GLY A C 1
ATOM 620 O O . GLY A 1 78 ? 2.241 -0.383 -5.004 1.00 91.00 78 GLY A O 1
ATOM 621 N N . ASP A 1 79 ? 3.610 -1.745 -6.171 1.00 93.38 79 ASP A N 1
ATOM 622 C CA . ASP A 1 79 ? 2.818 -2.965 -6.006 1.00 93.38 79 ASP A CA 1
ATOM 623 C C . ASP A 1 79 ? 2.753 -3.408 -4.531 1.00 93.38 79 ASP A C 1
ATOM 625 O O . ASP A 1 79 ? 1.675 -3.744 -4.028 1.00 93.38 79 ASP A O 1
ATOM 629 N N . GLU A 1 80 ? 3.866 -3.335 -3.793 1.00 95.06 80 GLU A N 1
ATOM 630 C CA . GLU A 1 80 ? 3.914 -3.631 -2.355 1.00 95.06 80 GLU A CA 1
ATOM 631 C C . GLU A 1 80 ? 3.044 -2.666 -1.535 1.00 95.06 80 GLU A C 1
ATOM 633 O O . GLU A 1 80 ? 2.283 -3.086 -0.653 1.00 95.06 80 GLU A O 1
ATOM 638 N N . LEU A 1 81 ? 3.116 -1.363 -1.830 1.00 95.19 81 LEU A N 1
ATOM 639 C CA . LEU A 1 81 ? 2.271 -0.356 -1.188 1.00 95.19 81 LEU A CA 1
ATOM 640 C C . LEU A 1 81 ? 0.792 -0.594 -1.496 1.00 95.19 81 LEU A C 1
ATOM 642 O O . LEU A 1 81 ? -0.042 -0.508 -0.591 1.00 95.19 81 LEU A O 1
ATOM 646 N N . GLN A 1 82 ? 0.460 -0.929 -2.744 1.00 96.75 82 GLN A N 1
ATOM 647 C CA . GLN A 1 82 ? -0.905 -1.253 -3.141 1.00 96.75 82 GLN A CA 1
ATOM 648 C C . GLN A 1 82 ? -1.426 -2.488 -2.397 1.00 96.75 82 GLN A C 1
ATOM 650 O O . GLN A 1 82 ? -2.544 -2.463 -1.876 1.00 96.75 82 GLN A O 1
ATOM 655 N N . GLN A 1 83 ? -0.616 -3.541 -2.281 1.00 96.88 83 GLN A N 1
ATOM 656 C CA . GLN A 1 83 ? -0.978 -4.736 -1.524 1.00 96.88 83 GLN A CA 1
ATOM 657 C C . GLN A 1 83 ? -1.216 -4.411 -0.044 1.00 96.88 83 GLN A C 1
ATOM 659 O O . GLN A 1 83 ? -2.231 -4.812 0.529 1.00 96.88 83 GLN A O 1
ATOM 664 N N . ARG A 1 84 ? -0.340 -3.604 0.563 1.00 97.38 84 ARG A N 1
ATOM 665 C CA . ARG A 1 84 ? -0.492 -3.166 1.955 1.00 97.38 84 ARG A CA 1
ATOM 666 C C . ARG A 1 84 ? -1.760 -2.337 2.173 1.00 97.38 84 ARG A C 1
ATOM 668 O O . ARG A 1 84 ? -2.399 -2.473 3.216 1.00 97.38 84 ARG A O 1
ATOM 675 N N . CYS A 1 85 ? -2.136 -1.491 1.215 1.00 97.06 85 CYS A N 1
ATOM 676 C CA . CYS A 1 85 ? -3.394 -0.747 1.262 1.00 97.06 85 CYS A CA 1
ATOM 677 C C . CYS A 1 85 ? -4.604 -1.689 1.270 1.00 97.06 85 CYS A C 1
ATOM 679 O O . CYS A 1 85 ? -5.465 -1.547 2.135 1.00 97.06 85 CYS A O 1
ATOM 681 N N . LEU A 1 86 ? -4.635 -2.691 0.384 1.00 98.00 86 LEU A N 1
ATOM 682 C CA . LEU A 1 86 ? -5.716 -3.685 0.339 1.00 98.00 86 LEU A CA 1
ATOM 683 C C . LEU A 1 86 ? -5.820 -4.489 1.646 1.00 98.00 86 LEU A C 1
ATOM 685 O O . LEU A 1 86 ? -6.918 -4.727 2.154 1.00 98.00 86 LEU A O 1
ATOM 689 N N . ASP A 1 87 ? -4.682 -4.872 2.227 1.00 97.88 87 ASP A N 1
ATOM 690 C CA . ASP A 1 87 ? -4.649 -5.578 3.510 1.00 97.88 87 ASP A CA 1
ATOM 691 C C . ASP A 1 87 ? -5.188 -4.711 4.657 1.00 97.88 87 ASP A C 1
ATOM 693 O O . ASP A 1 87 ? -5.967 -5.188 5.490 1.00 97.88 87 ASP A O 1
ATOM 697 N N . LEU A 1 88 ? -4.824 -3.424 4.691 1.00 98.12 88 LEU A N 1
ATOM 698 C CA . LEU A 1 88 ? -5.339 -2.469 5.675 1.00 98.12 88 LEU A CA 1
ATOM 699 C C . LEU A 1 88 ? -6.843 -2.222 5.506 1.00 98.12 88 LEU A C 1
ATOM 701 O O . LEU A 1 88 ? -7.563 -2.186 6.502 1.00 98.12 88 LEU A O 1
ATOM 705 N N . GLU A 1 89 ? -7.341 -2.100 4.275 1.00 98.06 89 GLU A N 1
ATOM 706 C CA . GLU A 1 89 ? -8.776 -1.972 3.992 1.00 98.06 89 GLU A CA 1
ATOM 707 C C . GLU A 1 89 ? -9.560 -3.182 4.509 1.00 98.06 89 GLU A C 1
ATOM 709 O O . GLU A 1 89 ? -10.602 -3.030 5.154 1.00 98.06 89 GLU A O 1
ATOM 714 N N . ARG A 1 90 ? -9.027 -4.392 4.308 1.00 98.19 90 ARG A N 1
ATOM 715 C CA . ARG A 1 90 ? -9.628 -5.619 4.837 1.00 98.19 90 ARG A CA 1
ATOM 716 C C . ARG A 1 90 ? -9.637 -5.642 6.365 1.00 98.19 90 ARG A C 1
ATOM 718 O O . ARG A 1 90 ? -10.643 -6.025 6.959 1.00 98.19 90 ARG A O 1
ATOM 725 N N . GLN A 1 91 ? -8.549 -5.223 7.011 1.00 98.12 91 GLN A N 1
ATOM 726 C CA . GLN A 1 91 ? -8.497 -5.116 8.474 1.00 98.12 91 GLN A CA 1
ATOM 727 C C . GLN A 1 91 ? -9.496 -4.086 9.008 1.00 98.12 91 GLN A C 1
ATOM 729 O O . GLN A 1 91 ? -10.180 -4.353 9.995 1.00 98.12 91 GLN A O 1
ATOM 734 N N . LEU A 1 92 ? -9.628 -2.934 8.345 1.00 98.25 92 LEU A N 1
ATOM 735 C CA . LEU A 1 92 ? -10.614 -1.914 8.701 1.00 98.25 92 LEU A CA 1
ATOM 736 C C . LEU A 1 92 ? -12.046 -2.441 8.582 1.00 98.25 92 LEU A C 1
ATOM 738 O O . LEU A 1 92 ? -12.856 -2.167 9.468 1.00 98.25 92 LEU A O 1
ATOM 742 N N . MET A 1 93 ? -12.349 -3.221 7.538 1.00 98.06 93 MET A N 1
ATOM 743 C CA . MET A 1 93 ? -13.655 -3.864 7.379 1.00 98.06 93 MET A CA 1
ATOM 744 C C . MET A 1 93 ? -13.957 -4.781 8.572 1.00 98.06 93 MET A C 1
ATOM 746 O O . MET A 1 93 ? -14.960 -4.574 9.254 1.00 98.06 93 MET A O 1
ATOM 750 N N . LEU A 1 94 ? -13.054 -5.714 8.891 1.00 98.12 94 LEU A N 1
ATOM 751 C CA . LEU A 1 94 ? -13.226 -6.650 10.010 1.00 98.12 94 LEU A CA 1
ATOM 752 C C . LEU A 1 94 ? -13.404 -5.925 11.352 1.00 98.12 94 LEU A C 1
ATOM 754 O O . LEU A 1 94 ? -14.334 -6.211 12.102 1.00 98.12 94 LEU A O 1
ATOM 758 N N . LEU A 1 95 ? -12.565 -4.925 11.634 1.00 98.19 95 LEU A N 1
ATOM 759 C CA . LEU A 1 95 ? -12.677 -4.128 12.859 1.00 98.19 95 LEU A CA 1
ATOM 760 C C . LEU 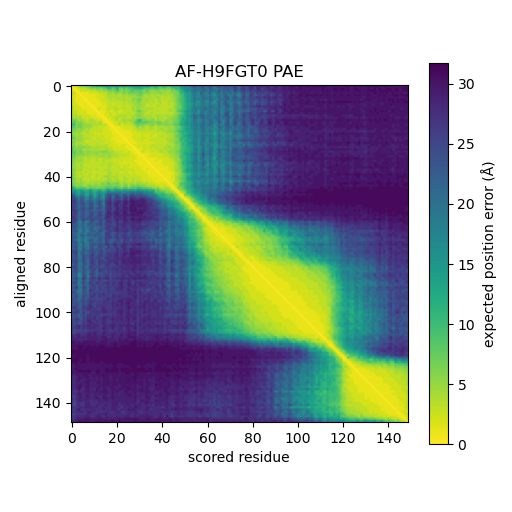A 1 95 ? -13.984 -3.332 12.921 1.00 98.19 95 LEU A C 1
ATOM 762 O O . LEU A 1 95 ? -14.528 -3.111 14.005 1.00 98.19 95 LEU A O 1
ATOM 766 N N . SER A 1 96 ? -14.500 -2.875 11.778 1.00 98.06 96 SER A N 1
ATOM 767 C CA . SER A 1 96 ? -15.771 -2.154 11.729 1.00 98.06 96 SER A CA 1
ATOM 768 C C . SER A 1 96 ? -16.964 -3.072 12.007 1.00 98.06 96 SER A C 1
ATOM 770 O O . SER A 1 96 ? -17.859 -2.677 12.757 1.00 98.06 96 SER A O 1
ATOM 772 N N . GLU A 1 97 ? -16.932 -4.307 11.497 1.00 98.19 97 GLU A N 1
ATOM 773 C CA . GLU A 1 97 ? -17.912 -5.353 11.798 1.00 98.19 97 GLU A CA 1
ATOM 774 C C . GLU A 1 97 ? -17.878 -5.735 13.284 1.00 98.19 97 GLU A C 1
ATOM 776 O O . GLU A 1 97 ? -18.917 -5.719 13.949 1.00 98.19 97 GLU A O 1
ATOM 781 N N . GLU A 1 98 ? -16.692 -5.984 13.849 1.00 97.88 98 GLU A N 1
ATOM 782 C CA . GLU A 1 98 ? -16.530 -6.287 15.278 1.00 97.88 98 GLU A CA 1
ATOM 783 C C . GLU A 1 98 ? -17.031 -5.142 16.161 1.00 97.88 98 GLU A C 1
ATOM 785 O O . GLU A 1 98 ? -17.792 -5.361 17.106 1.00 97.88 98 GLU A O 1
ATOM 790 N N . LYS A 1 99 ? -16.669 -3.897 15.831 1.00 97.94 99 LYS A N 1
ATOM 791 C CA . LYS A 1 99 ? -17.156 -2.711 16.543 1.00 97.94 99 LYS A CA 1
ATOM 792 C C . LYS A 1 99 ? -18.680 -2.625 16.496 1.00 97.94 99 LYS A C 1
ATOM 794 O O . LYS A 1 99 ? -19.294 -2.272 17.503 1.00 97.94 99 LYS A O 1
ATOM 799 N N . GLN A 1 100 ? -19.294 -2.915 15.350 1.00 97.94 100 GLN A N 1
ATOM 800 C CA . GLN A 1 100 ? -20.746 -2.892 15.208 1.00 97.94 100 GLN A CA 1
ATOM 801 C C . GLN A 1 100 ? -21.406 -3.999 16.037 1.00 97.94 100 GLN A C 1
ATOM 803 O O . GLN A 1 100 ? -22.376 -3.720 16.743 1.00 97.94 100 GLN A O 1
ATOM 808 N N . SER A 1 101 ? -20.845 -5.210 16.028 1.00 97.88 101 SER A N 1
ATOM 809 C CA . SER A 1 101 ? -21.294 -6.328 16.866 1.00 97.88 101 SER A CA 1
ATOM 810 C C . SER A 1 101 ? -21.217 -5.981 18.357 1.00 97.88 101 SER A C 1
ATOM 812 O O . SER A 1 101 ? -22.209 -6.078 19.080 1.00 97.88 101 SER A O 1
ATOM 814 N N . LEU A 1 102 ? -20.071 -5.471 18.816 1.00 97.44 102 LEU A N 1
ATOM 815 C CA . LEU A 1 102 ? -19.873 -5.054 20.207 1.00 97.44 102 LEU A CA 1
ATOM 816 C C . LEU A 1 102 ? -20.780 -3.886 20.606 1.00 97.44 102 LEU A C 1
ATOM 818 O O . LEU A 1 102 ? -21.211 -3.801 21.758 1.00 97.44 102 LEU A O 1
ATOM 822 N N . ALA A 1 103 ? -21.076 -2.967 19.684 1.00 97.38 103 ALA A N 1
ATOM 823 C CA . ALA A 1 103 ? -22.008 -1.872 19.930 1.00 97.38 103 ALA A CA 1
ATOM 824 C C . ALA A 1 103 ? -23.446 -2.382 20.113 1.00 97.38 103 ALA A C 1
ATOM 826 O O . ALA A 1 103 ? -24.145 -1.907 21.010 1.00 97.38 103 ALA A O 1
ATOM 827 N N . GLN A 1 104 ? -23.872 -3.361 19.308 1.00 97.12 104 GLN A N 1
ATOM 828 C CA . GLN A 1 104 ? -25.174 -4.015 19.455 1.00 97.12 104 GLN A CA 1
ATOM 829 C C . GLN A 1 104 ? -25.271 -4.776 20.780 1.00 97.12 104 GLN A C 1
ATOM 831 O O . GLN A 1 104 ? -26.250 -4.613 21.507 1.00 97.12 104 GLN A O 1
ATOM 836 N N . GLU A 1 105 ? -24.239 -5.540 21.142 1.00 95.88 105 GLU A N 1
ATOM 837 C CA . GLU A 1 105 ? -24.195 -6.253 22.420 1.00 95.88 105 GLU A CA 1
ATOM 838 C C . GLU A 1 105 ? -24.229 -5.283 23.609 1.00 95.88 105 GLU A C 1
ATOM 840 O O . GLU A 1 105 ? -25.017 -5.461 24.536 1.00 95.88 105 GLU A O 1
ATOM 845 N N . ASN A 1 106 ? -23.450 -4.198 23.561 1.00 93.88 106 ASN A N 1
ATOM 846 C CA . ASN A 1 106 ? -23.492 -3.158 24.590 1.00 93.88 106 ASN A CA 1
ATOM 847 C C . ASN A 1 106 ? -24.871 -2.508 24.710 1.00 93.88 106 ASN A C 1
ATOM 849 O O . ASN A 1 106 ? -25.308 -2.225 25.824 1.00 93.88 106 ASN A O 1
ATOM 853 N N . ALA A 1 107 ? -25.558 -2.253 23.594 1.00 94.31 107 ALA A N 1
ATOM 854 C CA . ALA A 1 107 ? -26.917 -1.725 23.622 1.00 94.31 107 ALA A CA 1
ATOM 855 C C . ALA A 1 107 ? -27.874 -2.713 24.307 1.00 94.31 107 ALA A C 1
ATOM 857 O O . ALA A 1 107 ? -28.579 -2.325 25.236 1.00 94.31 107 ALA A O 1
ATOM 858 N N . ALA A 1 108 ? -27.817 -3.997 23.941 1.00 93.00 108 ALA A N 1
ATOM 859 C CA . ALA A 1 108 ? -28.631 -5.044 24.555 1.00 93.00 108 ALA A CA 1
ATOM 860 C C . ALA A 1 108 ? -28.343 -5.207 26.059 1.00 93.00 108 ALA A C 1
ATOM 862 O O . ALA A 1 108 ? -29.262 -5.346 26.867 1.00 93.00 108 ALA A O 1
ATOM 863 N N . LEU A 1 109 ? -27.073 -5.152 26.468 1.00 90.50 109 LEU A N 1
ATOM 864 C CA . LEU A 1 109 ? -26.686 -5.198 27.879 1.00 90.50 109 LEU A CA 1
ATOM 865 C C . LEU A 1 109 ? -27.162 -3.957 28.640 1.00 90.50 109 LEU A C 1
ATOM 867 O O . LEU A 1 109 ? -27.664 -4.087 29.753 1.00 90.50 109 LEU A O 1
ATOM 871 N N . ARG A 1 110 ? -27.070 -2.762 28.045 1.00 87.88 110 ARG A N 1
ATOM 872 C CA . ARG A 1 110 ? -27.600 -1.526 28.642 1.00 87.88 110 ARG A CA 1
ATOM 873 C C . ARG A 1 110 ? -29.114 -1.562 28.794 1.00 87.88 110 ARG A C 1
ATOM 875 O O . ARG A 1 110 ? -29.604 -1.100 29.816 1.00 87.88 110 ARG A O 1
ATOM 882 N N . GLU A 1 111 ? -29.847 -2.133 27.843 1.00 88.06 111 GLU A N 1
ATOM 883 C CA . GLU A 1 111 ? -31.290 -2.355 27.990 1.00 88.06 111 GLU A CA 1
ATOM 884 C C . GLU A 1 111 ? -31.602 -3.352 29.108 1.00 88.06 111 GLU A C 1
ATOM 886 O O . GLU A 1 111 ? -32.532 -3.137 29.882 1.00 88.06 111 GLU A O 1
ATOM 891 N N . ARG A 1 112 ? -30.805 -4.419 29.246 1.00 85.06 112 ARG A N 1
ATOM 892 C CA . ARG A 1 112 ? -30.960 -5.397 30.333 1.00 85.06 112 ARG A CA 1
ATOM 893 C C . ARG A 1 112 ? -30.660 -4.812 31.711 1.00 85.06 112 ARG A C 1
ATOM 895 O O . ARG A 1 112 ? -31.391 -5.119 32.637 1.00 85.06 112 ARG A O 1
ATOM 902 N N . VAL A 1 113 ? -29.627 -3.979 31.835 1.00 77.56 113 VAL A N 1
ATOM 903 C CA . VAL A 1 113 ? -29.265 -3.287 33.087 1.00 77.56 113 VAL A CA 1
ATOM 904 C C . VAL A 1 113 ? -30.219 -2.123 33.381 1.00 77.56 113 VAL A C 1
ATOM 906 O O . VAL A 1 113 ? -30.512 -1.833 34.537 1.00 77.56 113 VAL A O 1
ATOM 909 N N . GLY A 1 114 ? -30.711 -1.447 32.339 1.00 64.69 114 GLY A N 1
ATOM 910 C CA . GLY A 1 114 ? -31.721 -0.393 32.434 1.00 64.69 114 GLY A CA 1
ATOM 911 C C . GLY A 1 114 ? -33.118 -0.930 32.747 1.00 64.69 114 GLY A C 1
ATOM 912 O O . GLY A 1 114 ? -33.954 -0.196 33.275 1.00 64.69 114 GLY A O 1
ATOM 913 N N . ARG A 1 115 ? -33.367 -2.218 32.482 1.00 61.31 115 ARG A N 1
ATOM 914 C CA . ARG A 1 115 ? -34.455 -2.962 33.107 1.00 61.31 115 ARG A CA 1
ATOM 915 C C . ARG A 1 115 ? -34.098 -3.131 34.583 1.00 61.31 115 ARG A C 1
ATOM 917 O O . ARG A 1 115 ? -33.094 -3.774 34.872 1.00 61.31 115 ARG A O 1
ATOM 924 N N . PRO A 1 116 ? -34.879 -2.576 35.522 1.00 58.38 116 PRO A N 1
ATOM 925 C CA . PRO A 1 116 ? -34.627 -2.809 36.933 1.00 58.38 116 PRO A CA 1
ATOM 926 C C . PRO A 1 116 ? -34.634 -4.321 37.181 1.00 58.38 116 PRO A C 1
ATOM 928 O O . PRO A 1 116 ? -35.650 -4.988 36.978 1.00 58.38 116 PRO A O 1
ATOM 931 N N . GLU A 1 117 ? -33.477 -4.863 37.563 1.00 47.59 117 GLU A N 1
ATOM 932 C CA . GLU A 1 117 ? -33.334 -6.228 38.056 1.00 47.59 117 GLU A CA 1
ATOM 933 C C . GLU A 1 117 ? -34.345 -6.409 39.198 1.00 47.59 117 GLU A C 1
ATOM 935 O O . GLU A 1 117 ? -34.201 -5.838 40.278 1.00 47.59 117 GLU A O 1
ATOM 940 N N . GLY A 1 118 ? -35.429 -7.136 38.922 1.00 52.97 118 GLY A N 1
ATOM 941 C CA . GLY A 1 118 ? -36.536 -7.312 39.855 1.00 52.97 118 GLY A CA 1
ATOM 942 C C . GLY A 1 118 ? -37.723 -6.382 39.612 1.00 52.97 118 GLY A C 1
ATOM 943 O O . GLY A 1 118 ? -38.146 -5.658 40.509 1.00 52.97 118 GLY A O 1
ATOM 944 N N . GLU A 1 119 ? -38.393 -6.521 38.466 1.00 48.97 119 GLU A N 1
ATOM 945 C CA . GLU A 1 119 ? -39.841 -6.282 38.374 1.00 48.97 119 GLU A CA 1
ATOM 946 C C . GLU A 1 119 ? -40.622 -7.324 39.210 1.00 48.97 119 GLU A C 1
ATOM 948 O O . GLU A 1 119 ? -41.549 -7.985 38.749 1.00 48.97 119 GLU A O 1
ATOM 953 N N . GLY A 1 120 ? -40.327 -7.426 40.507 1.00 52.59 120 GLY A N 1
ATOM 954 C CA . GLY A 1 120 ? -41.422 -7.493 41.458 1.00 52.59 120 GLY A CA 1
ATOM 955 C C . GLY A 1 120 ? -42.061 -6.121 41.383 1.00 52.59 120 GLY A C 1
ATOM 956 O O . GLY A 1 120 ? -41.602 -5.220 42.078 1.00 52.59 120 GLY A O 1
ATOM 957 N N . THR A 1 121 ? -43.012 -5.944 40.451 1.00 58.28 121 THR A N 1
ATOM 958 C CA . THR A 1 121 ? -43.752 -4.691 40.235 1.00 58.28 121 THR A CA 1
ATOM 959 C C . THR A 1 121 ? -43.899 -4.000 41.589 1.00 58.28 121 THR A C 1
ATOM 961 O O . THR A 1 121 ? -44.484 -4.606 42.488 1.00 58.28 121 THR A O 1
ATOM 964 N N . PRO A 1 122 ? -43.332 -2.801 41.811 1.00 59.84 122 PRO A N 1
ATOM 965 C CA . PRO A 1 122 ? -43.280 -2.207 43.151 1.00 59.84 122 PRO A CA 1
ATOM 966 C C . PRO A 1 122 ? -44.674 -2.130 43.799 1.00 59.84 122 PRO A C 1
ATOM 968 O O . PRO A 1 122 ? -44.818 -2.275 45.011 1.00 59.84 122 PRO A O 1
ATOM 971 N N . GLY A 1 123 ? -45.724 -2.051 42.972 1.00 63.50 123 GLY A N 1
ATOM 972 C CA . GLY A 1 123 ? -47.116 -2.209 43.388 1.00 63.50 123 GLY A CA 1
ATOM 973 C C . GLY A 1 123 ? -47.528 -3.607 43.887 1.00 63.50 123 GLY A C 1
ATOM 974 O O . GLY A 1 123 ? -48.321 -3.680 44.818 1.00 63.50 123 GLY A O 1
ATOM 975 N N . LEU A 1 124 ? -47.031 -4.720 43.330 1.00 71.88 124 LEU A N 1
ATOM 976 C CA . LEU A 1 124 ? -47.296 -6.074 43.849 1.00 71.88 124 LEU A CA 1
ATOM 977 C C . LEU A 1 124 ? -46.623 -6.302 45.201 1.00 71.88 124 LEU A C 1
ATOM 979 O O . LEU A 1 124 ? -47.236 -6.884 46.094 1.00 71.88 124 LEU A O 1
ATOM 983 N N . THR A 1 125 ? -45.384 -5.837 45.357 1.00 80.12 125 THR A N 1
ATOM 984 C CA . THR A 1 125 ? -44.643 -5.959 46.618 1.00 80.12 125 THR A CA 1
ATOM 985 C C . THR A 1 125 ? -45.319 -5.132 47.710 1.00 80.12 125 THR A C 1
ATOM 987 O O . THR A 1 125 ? -45.583 -5.654 48.790 1.00 80.12 125 THR A O 1
ATOM 990 N N . ALA A 1 126 ? -45.723 -3.895 47.400 1.00 81.19 126 ALA A N 1
ATOM 991 C CA . ALA A 1 126 ? -46.494 -3.052 48.314 1.00 81.19 126 ALA A CA 1
ATOM 992 C C . ALA A 1 126 ? -47.858 -3.665 48.682 1.00 81.19 126 ALA A C 1
ATOM 994 O O . ALA A 1 126 ? -48.236 -3.673 49.851 1.00 81.19 126 ALA A O 1
ATOM 995 N N . LYS A 1 127 ? -48.584 -4.245 47.713 1.00 86.44 127 LYS A N 1
ATOM 996 C CA . LYS A 1 127 ? -49.860 -4.936 47.971 1.00 86.44 127 LYS A CA 1
ATOM 997 C C . LYS A 1 127 ? -49.693 -6.173 48.854 1.00 86.44 127 LYS A C 1
ATOM 999 O O . LYS A 1 127 ? -50.496 -6.372 49.760 1.00 86.44 127 LYS A O 1
ATOM 1004 N N . LYS A 1 128 ? -48.660 -6.991 48.620 1.00 90.50 128 LYS A N 1
ATOM 1005 C CA . LYS A 1 128 ? -48.337 -8.132 49.494 1.00 90.50 128 LYS A CA 1
ATOM 1006 C C . LYS A 1 128 ? -48.017 -7.676 50.914 1.00 90.50 128 LYS A C 1
ATOM 1008 O O . LYS A 1 128 ? -48.458 -8.318 51.860 1.00 90.50 128 LYS A O 1
ATOM 1013 N N . LEU A 1 129 ? -47.278 -6.578 51.054 1.00 90.75 129 LEU A N 1
ATOM 1014 C CA . LEU A 1 129 ? -46.897 -6.035 52.353 1.00 90.75 129 LEU A CA 1
ATOM 1015 C C . LEU A 1 129 ? -48.126 -5.541 53.132 1.00 90.75 129 LEU A C 1
ATOM 1017 O O . LEU A 1 129 ? -48.288 -5.914 54.288 1.00 90.75 129 LEU A O 1
ATOM 1021 N N . LEU A 1 130 ? -49.043 -4.820 52.477 1.00 93.69 130 LEU A N 1
ATOM 1022 C CA . LEU A 1 130 ? -50.318 -4.406 53.080 1.00 93.69 130 LEU A CA 1
ATOM 1023 C C . LEU A 1 130 ? -51.196 -5.597 53.493 1.00 93.69 130 LEU A C 1
ATOM 1025 O O . LEU A 1 130 ? -51.783 -5.585 54.571 1.00 93.69 130 LEU A O 1
ATOM 1029 N N . LEU A 1 131 ? -51.272 -6.641 52.661 1.00 95.25 131 LEU A N 1
ATOM 1030 C CA . LEU A 1 131 ? -52.048 -7.840 52.987 1.00 95.25 131 LEU A CA 1
ATOM 1031 C C . LEU A 1 131 ? -51.484 -8.566 54.218 1.00 95.25 131 LEU A C 1
ATOM 1033 O O . LEU A 1 131 ? -52.244 -8.977 55.092 1.00 95.25 131 LEU A O 1
ATOM 1037 N N . LEU A 1 132 ? -50.157 -8.700 54.298 1.00 95.56 132 LEU A N 1
ATOM 1038 C CA . LEU A 1 132 ? -49.489 -9.298 55.455 1.00 95.56 132 LEU A CA 1
ATOM 1039 C C . LEU A 1 132 ? -49.681 -8.460 56.723 1.00 95.56 132 LEU A C 1
ATOM 1041 O O . LEU A 1 132 ? -49.875 -9.025 57.795 1.00 95.56 132 LEU A O 1
ATOM 1045 N N . GLN A 1 133 ? -49.667 -7.131 56.603 1.00 95.69 133 GLN A N 1
ATOM 1046 C CA . GLN A 1 133 ? -49.909 -6.226 57.725 1.00 95.69 133 GLN A CA 1
ATOM 1047 C C . GLN A 1 133 ? -51.329 -6.398 58.285 1.00 95.69 133 GLN A C 1
ATOM 1049 O O . GLN A 1 133 ? -51.491 -6.560 59.490 1.00 95.69 133 GLN A O 1
ATOM 1054 N N . SER A 1 134 ? -52.337 -6.488 57.412 1.00 95.88 134 SER A N 1
ATOM 1055 C CA . SER A 1 134 ? -53.722 -6.746 57.826 1.00 95.88 134 SER A CA 1
ATOM 1056 C C . SER A 1 134 ? -53.902 -8.123 58.481 1.00 95.88 134 SER A C 1
ATOM 1058 O O . SER A 1 134 ? -54.616 -8.233 59.476 1.00 95.88 134 SER A O 1
ATOM 1060 N N . GLN A 1 135 ? -53.237 -9.171 57.977 1.00 96.88 135 GLN A N 1
ATOM 1061 C CA . GLN A 1 135 ? -53.268 -10.489 58.627 1.00 96.88 135 GLN A CA 1
ATOM 1062 C C . GLN A 1 135 ? -52.617 -10.472 60.012 1.00 96.88 135 GLN A C 1
ATOM 1064 O O . GLN A 1 135 ? -53.124 -11.112 60.930 1.00 96.88 135 GLN A O 1
ATOM 1069 N N . LEU A 1 136 ? -51.510 -9.744 60.176 1.00 96.56 136 LEU A N 1
ATOM 1070 C CA . LEU A 1 136 ? -50.862 -9.578 61.476 1.00 96.56 136 LEU A CA 1
ATOM 1071 C C . LEU A 1 136 ? -51.786 -8.888 62.482 1.00 96.56 136 LEU A C 1
ATOM 1073 O O . LEU A 1 136 ? -51.894 -9.361 63.609 1.00 96.56 136 LEU A O 1
ATOM 1077 N N . GLU A 1 137 ? -52.476 -7.824 62.072 1.00 96.81 137 GLU A N 1
ATOM 1078 C CA . GLU A 1 137 ? -53.440 -7.116 62.922 1.00 96.81 137 GLU A CA 1
ATOM 1079 C C . GLU A 1 137 ? -54.599 -8.030 63.348 1.00 96.81 137 GLU A C 1
ATOM 1081 O O . GLU A 1 137 ? -54.942 -8.072 64.528 1.00 96.81 137 GLU A O 1
ATOM 1086 N N . GLN A 1 138 ? -55.146 -8.832 62.428 1.00 96.44 138 GLN A N 1
ATOM 1087 C CA . GLN A 1 138 ? -56.200 -9.801 62.754 1.00 96.44 138 GLN A CA 1
ATOM 1088 C C . GLN A 1 138 ? -55.730 -10.859 63.754 1.00 96.44 138 GLN A C 1
ATOM 1090 O O . GLN A 1 138 ? -56.420 -11.137 64.732 1.00 96.44 138 GLN A O 1
ATOM 1095 N N . LEU A 1 139 ? -54.541 -11.426 63.544 1.00 96.44 139 LEU A N 1
ATOM 1096 C CA . LEU A 1 139 ? -53.974 -12.424 64.452 1.00 96.44 139 LEU A CA 1
ATOM 1097 C C . LEU A 1 139 ? -53.625 -11.837 65.824 1.00 96.44 139 LEU A C 1
ATOM 1099 O O . LEU A 1 139 ? -53.704 -12.546 66.828 1.00 96.44 139 LEU A O 1
ATOM 1103 N N . GLN A 1 140 ? -53.234 -10.562 65.883 1.00 95.56 140 GLN A N 1
ATOM 1104 C CA . GLN A 1 140 ? -53.031 -9.845 67.141 1.00 95.56 140 GLN A CA 1
ATOM 1105 C C . GLN A 1 140 ? -54.351 -9.619 67.875 1.00 95.56 140 GLN A C 1
ATOM 1107 O O . GLN A 1 140 ? -54.405 -9.817 69.084 1.00 95.56 140 GLN A O 1
ATOM 1112 N N . GLU A 1 141 ? -55.418 -9.250 67.165 1.00 95.50 141 GLU A N 1
ATOM 1113 C CA . GLU A 1 141 ? -56.741 -9.069 67.763 1.00 95.50 141 GLU A CA 1
ATOM 1114 C C . GLU A 1 141 ? -57.324 -10.400 68.263 1.00 95.50 141 GLU A C 1
ATOM 1116 O O . GLU A 1 141 ? -57.896 -10.457 69.353 1.00 95.50 141 GLU A O 1
ATOM 1121 N N . GLU A 1 142 ? -57.127 -11.493 67.518 1.00 95.00 142 GLU A N 1
ATOM 1122 C CA . GLU A 1 142 ? -57.492 -12.842 67.959 1.00 95.00 142 GLU A CA 1
ATOM 1123 C C . GLU A 1 142 ? -56.674 -13.300 69.170 1.00 95.00 142 GLU A C 1
ATOM 1125 O O . GLU A 1 142 ? -57.264 -13.789 70.133 1.00 95.00 142 GLU A O 1
ATOM 1130 N N . ASN A 1 143 ? -55.349 -13.100 69.175 1.00 92.56 143 ASN A N 1
ATOM 1131 C CA . ASN A 1 143 ? -54.522 -13.390 70.353 1.00 92.56 143 ASN A CA 1
ATOM 1132 C C . ASN A 1 143 ? -54.996 -12.593 71.559 1.00 92.56 143 ASN A 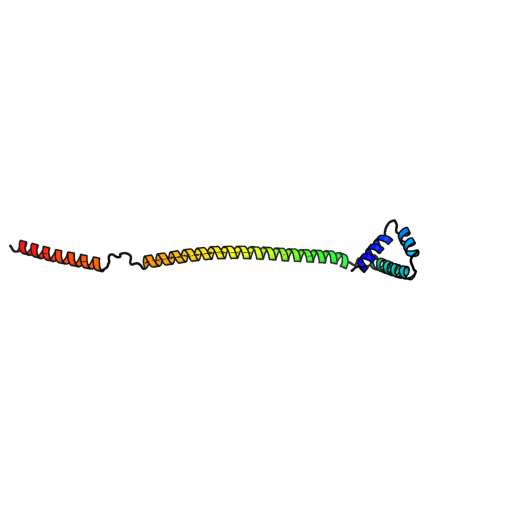C 1
ATOM 1134 O O . ASN A 1 143 ? -55.229 -13.170 72.612 1.00 92.56 143 ASN A O 1
ATOM 1138 N N . PHE A 1 144 ? -55.208 -11.288 71.393 1.00 95.56 144 PHE A N 1
ATOM 1139 C CA . PHE A 1 144 ? -55.672 -10.442 72.479 1.00 95.56 144 PHE A CA 1
ATOM 1140 C C . PHE A 1 144 ? -57.021 -10.923 73.020 1.00 95.56 144 PHE A C 1
ATOM 1142 O O . PHE A 1 144 ? -57.189 -11.009 74.232 1.00 95.56 144 PHE A O 1
ATOM 1149 N N . ARG A 1 145 ? -57.973 -11.299 72.154 1.00 95.00 145 ARG A N 1
ATOM 1150 C CA . ARG A 1 145 ? -59.259 -11.884 72.574 1.00 95.00 145 ARG A CA 1
ATOM 11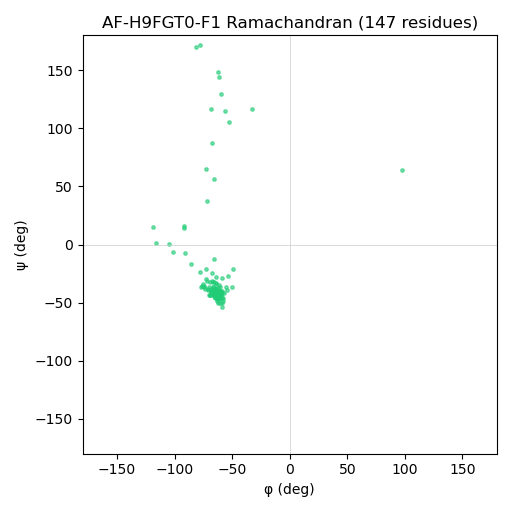51 C C . ARG A 1 145 ? -59.102 -13.198 73.334 1.00 95.00 145 ARG A C 1
ATOM 1153 O O . ARG A 1 145 ? -59.840 -13.414 74.285 1.00 95.00 145 ARG A O 1
ATOM 1160 N N . LEU A 1 146 ? -58.181 -14.063 72.914 1.00 92.62 146 LEU A N 1
ATOM 1161 C CA . LEU A 1 146 ? -57.891 -15.327 73.597 1.00 92.62 146 LEU A CA 1
ATOM 1162 C C . LEU A 1 146 ? -57.151 -15.118 74.925 1.00 92.62 146 LEU A C 1
ATOM 1164 O O . LEU A 1 146 ? -57.342 -15.898 75.846 1.00 92.62 146 LEU A O 1
ATOM 1168 N N . GLU A 1 147 ? -56.321 -14.080 75.033 1.00 88.75 147 GLU A N 1
ATOM 1169 C CA . GLU A 1 147 ? -55.608 -13.712 76.262 1.00 88.75 147 GLU A CA 1
ATOM 1170 C C . GLU A 1 147 ? -56.502 -12.975 77.274 1.00 88.75 147 GLU A C 1
ATOM 1172 O O . GLU A 1 147 ? -56.206 -12.967 78.468 1.00 88.75 147 GLU A O 1
ATOM 1177 N N . SER A 1 148 ? -57.581 -12.338 76.807 1.00 80.06 148 SER A N 1
ATOM 1178 C CA . SER A 1 148 ? -58.517 -11.557 77.632 1.00 80.06 148 SER A CA 1
ATOM 1179 C C . SER A 1 148 ? -59.863 -12.245 77.907 1.00 80.06 148 SER A C 1
ATOM 1181 O O . SER A 1 148 ? -60.699 -11.661 78.602 1.00 80.06 148 SER A O 1
ATOM 1183 N N . GLY A 1 149 ? -60.066 -13.466 77.400 1.00 62.69 149 GLY A N 1
ATOM 1184 C CA . GLY A 1 149 ? -61.200 -14.351 77.708 1.00 62.69 149 GLY A CA 1
ATOM 1185 C C . GLY A 1 149 ? -60.804 -15.496 78.629 1.00 62.69 149 GLY A C 1
ATOM 1186 O O . GLY A 1 149 ? -61.645 -15.860 79.480 1.00 62.69 149 GLY A O 1
#

Foldseek 3Di:
DVVVVVLVVLVPCCPDPCNVVVVVVLVVDDPVSNVVSVVSVVVVVVCVPVVPVPVVVVVVVVVVVVVVVVVVVVVVVVVVVVVVVVVVVVVVVVVVVVVVVVVVVVVVVCVVVVPPPDPPVVVVVVVVVVVVVVVVVVVVVVVVVVVVD

Organism: Macaca mulatta (NCBI:txid9544)

Radius of gyration: 52.32 Å; Cα contacts (8 Å, |Δi|>4): 19; chains: 1; bounding box: 98×27×140 Å

Sequence (149 aa):
ELGKLLQLVLGCAISCEKKQEHIQRIMTLEESVQHVVMEAIQELMTKDTPGSLSPETYGNFDSQSRRYYFLSEEAEEGDELQQRCLDLERQLMLLSEEKQSLAQENAALRERVGRPEGEGTPGLTAKKLLLLQSQLEQLQEENFRLESG

Solvent-accessible surface area (backbone atoms only — not comparable to full-atom values): 8339 Å² total; per-residue (Å²): 112,70,67,60,56,52,51,51,54,50,52,51,48,62,68,41,98,59,16,67,62,49,52,54,53,48,72,72,49,57,70,73,57,40,49,55,51,48,52,53,49,49,52,48,52,64,65,62,36,93,79,64,79,39,72,61,58,66,47,43,54,53,49,51,51,51,51,51,50,53,54,49,50,55,49,50,53,48,51,53,52,50,52,52,49,55,52,50,53,53,50,52,50,53,52,50,52,51,52,51,51,52,49,52,51,50,50,55,50,48,53,57,65,71,39,66,90,68,78,62,46,68,66,58,53,51,50,52,50,53,53,52,51,54,52,50,53,52,53,49,54,50,49,49,51,66,76,74,106

InterPro domains:
  IPR008636 Hook, C-terminal [PF05622] (83-149)
  IPR036872 CH domain superfamily [G3DSA:1.10.418.10] (1-48)
  IPR043936 HOOK, N-terminal [PF19047] (1-43)

Mean predicted aligned error: 19.33 Å

Secondary structure (DSSP, 8-state):
-HHHHHHHHHHHHHHSTTHHHHHHHHTTS-HHHHHHHHHHHHHHHHHTSTT---HHHHHHHHHHHHHHHHHHHHHHHHHHHHHHHHHHHHHHHHHHHHHHHHHHHHHHHHHHHHS-S----HHHHHHHHHHHHHHHHHHHHHHHHHHH-

pLDDT: mean 81.94, std 15.89, range [37.66, 98.25]